Protein AF-A0A356TQ92-F1 (afdb_monomer_lite)

Sequence (131 aa):
TLGLSLRFRPLAPAMPSASRGTGLFVELGGGGALTGGLVRPTAEAAIGWGFAWDDVDIGPVVRWSTVFEVDNQLEDRPAHVLLFGVELTLFDARPAPPEPAPPRPPGDRDGDGITDDVDACTEIPEDFDGF

Radius of gyration: 31.34 Å; chains: 1; bounding box: 66×19×98 Å

Secondary structure (DSSP, 8-state):
-EEEEEEE-TT--SS--S--SSEEEEEEEEEEEEETTEEEEEEEEEEEEEEEETTEEEEEEEEEEEE---S-TT--PPEEEEEEEEEEE-SPPPPPPPPPPPPPPPP-SS-SS--TTT-SSTTS---TT--

pLDDT: mean 86.94, std 10.17, range [51.0, 98.56]

Structure (mmCIF, N/CA/C/O backbone):
data_AF-A0A356TQ92-F1
#
_entry.id   AF-A0A356TQ92-F1
#
loop_
_atom_site.group_PDB
_atom_site.id
_atom_site.type_symbol
_atom_site.label_atom_id
_atom_site.label_alt_id
_atom_site.label_comp_id
_atom_site.label_asym_id
_atom_site.label_entity_id
_atom_site.label_seq_id
_atom_site.pdbx_PDB_ins_code
_atom_site.Cartn_x
_atom_site.Cartn_y
_atom_site.Cartn_z
_atom_site.occupancy
_atom_site.B_iso_or_equiv
_atom_site.auth_seq_id
_atom_site.auth_comp_id
_atom_site.auth_asym_id
_atom_site.auth_atom_id
_atom_site.pdbx_PDB_model_num
ATOM 1 N N . THR A 1 1 ? -16.763 5.184 9.432 1.00 78.00 1 THR A N 1
ATOM 2 C CA . THR A 1 1 ? -15.833 5.868 10.352 1.00 78.00 1 THR A CA 1
ATOM 3 C C . THR A 1 1 ? -15.288 7.091 9.650 1.00 78.00 1 THR A C 1
ATOM 5 O O . THR A 1 1 ? -15.272 7.111 8.425 1.00 78.00 1 THR A O 1
ATOM 8 N N . LEU A 1 2 ? -14.908 8.126 10.392 1.00 87.88 2 LEU A N 1
ATOM 9 C CA . LEU A 1 2 ? -14.106 9.239 9.892 1.00 87.88 2 LEU A CA 1
ATOM 10 C C . LEU A 1 2 ? -12.783 9.203 10.649 1.00 87.88 2 LEU A C 1
ATOM 12 O O . LEU A 1 2 ? -12.795 9.210 11.878 1.00 87.88 2 LEU A O 1
ATOM 16 N N . GLY A 1 3 ? -11.663 9.155 9.939 1.00 91.94 3 GLY A N 1
ATOM 17 C CA . GLY A 1 3 ? -10.355 9.013 10.562 1.00 91.94 3 GLY A CA 1
ATOM 18 C C . GLY A 1 3 ? -9.223 9.428 9.643 1.00 91.94 3 GLY A C 1
ATOM 19 O O . GLY A 1 3 ? -9.435 9.749 8.474 1.00 91.94 3 GLY A O 1
ATOM 20 N N . LEU A 1 4 ? -8.023 9.421 10.207 1.00 95.75 4 LEU A N 1
ATOM 21 C CA . LEU A 1 4 ? -6.780 9.635 9.487 1.00 95.75 4 LEU A CA 1
ATOM 22 C C . LEU A 1 4 ? -5.975 8.342 9.531 1.00 95.75 4 LEU A C 1
ATOM 24 O O . LEU A 1 4 ? -5.909 7.685 10.573 1.00 95.75 4 LEU A O 1
ATOM 28 N N . SER A 1 5 ? -5.362 7.992 8.407 1.00 95.81 5 SER A N 1
ATOM 29 C CA . SER A 1 5 ? -4.441 6.871 8.329 1.00 95.81 5 SER A CA 1
ATOM 30 C C . SER A 1 5 ? -3.104 7.294 7.738 1.00 95.81 5 SER A C 1
ATOM 32 O O . SER A 1 5 ? -2.992 8.250 6.969 1.00 95.81 5 SER A O 1
ATOM 34 N N . LEU A 1 6 ? -2.069 6.576 8.150 1.00 95.75 6 LEU A N 1
ATOM 35 C CA . LEU A 1 6 ? -0.722 6.659 7.624 1.00 95.75 6 LEU A CA 1
ATOM 36 C C . LEU A 1 6 ? -0.380 5.313 7.011 1.00 95.75 6 LEU A C 1
ATOM 38 O O . LEU A 1 6 ? -0.573 4.269 7.636 1.00 95.75 6 LEU A O 1
ATOM 42 N N . ARG A 1 7 ? 0.170 5.351 5.801 1.00 93.31 7 ARG A N 1
ATOM 43 C CA . ARG A 1 7 ? 0.618 4.165 5.082 1.00 93.31 7 ARG A CA 1
ATOM 44 C C . ARG A 1 7 ? 2.126 4.183 4.911 1.00 93.31 7 ARG A C 1
ATOM 46 O O . ARG A 1 7 ? 2.704 5.174 4.473 1.00 93.31 7 ARG A O 1
ATOM 53 N N . PHE A 1 8 ? 2.747 3.055 5.220 1.00 92.81 8 PHE A N 1
ATOM 54 C CA . PHE A 1 8 ? 4.178 2.832 5.122 1.00 92.81 8 PHE A CA 1
ATOM 55 C C . PHE A 1 8 ? 4.481 1.659 4.189 1.00 92.81 8 PHE A C 1
ATOM 57 O O . PHE A 1 8 ? 3.784 0.645 4.207 1.00 92.81 8 PHE A O 1
ATOM 64 N N . ARG A 1 9 ? 5.542 1.783 3.384 1.00 91.56 9 ARG A N 1
ATOM 65 C CA . ARG A 1 9 ? 6.002 0.745 2.450 1.00 91.56 9 ARG A CA 1
ATOM 66 C C . ARG A 1 9 ? 7.447 0.355 2.767 1.00 91.56 9 ARG A C 1
ATOM 68 O O . ARG A 1 9 ? 8.366 0.991 2.255 1.00 91.56 9 ARG A O 1
ATOM 75 N N . PRO A 1 10 ? 7.666 -0.673 3.608 1.00 88.38 10 PRO A N 1
ATOM 76 C CA . PRO A 1 10 ? 8.993 -1.007 4.138 1.00 88.38 10 PRO A CA 1
ATOM 77 C C . PRO A 1 10 ? 9.980 -1.504 3.079 1.00 88.38 10 PRO A C 1
ATOM 79 O O . PRO A 1 10 ? 11.184 -1.395 3.274 1.00 88.38 10 PRO A O 1
ATOM 82 N N . LEU A 1 11 ? 9.474 -2.076 1.983 1.00 85.25 11 LEU A N 1
ATOM 83 C CA . LEU A 1 11 ? 10.283 -2.697 0.929 1.00 85.25 11 LEU A CA 1
ATOM 84 C C . LEU A 1 11 ? 10.403 -1.816 -0.324 1.00 85.25 11 LEU A C 1
ATOM 86 O O . LEU A 1 11 ? 10.827 -2.299 -1.372 1.00 85.25 11 LEU A O 1
ATOM 90 N N . ALA A 1 12 ? 9.993 -0.546 -0.250 1.00 78.12 12 ALA A N 1
ATOM 91 C CA . ALA A 1 12 ? 10.103 0.361 -1.386 1.00 78.12 12 ALA A CA 1
ATOM 92 C C . ALA A 1 12 ? 11.587 0.616 -1.734 1.00 78.12 12 ALA A C 1
ATOM 94 O O . ALA A 1 12 ? 12.409 0.740 -0.821 1.00 78.12 12 ALA A O 1
ATOM 95 N N . PRO A 1 13 ? 11.952 0.713 -3.029 1.00 71.31 13 PRO A N 1
ATOM 96 C CA . PRO A 1 13 ? 13.323 1.004 -3.434 1.00 71.31 13 PRO A CA 1
ATOM 97 C C . PRO A 1 13 ? 13.839 2.296 -2.787 1.00 71.31 13 PRO A C 1
ATOM 99 O O . PRO A 1 13 ? 13.114 3.284 -2.700 1.00 71.31 13 PRO A O 1
ATOM 102 N N . ALA A 1 14 ? 15.114 2.307 -2.387 1.00 66.06 14 ALA A N 1
ATOM 103 C CA . ALA A 1 14 ? 15.770 3.490 -1.820 1.00 66.06 14 ALA A CA 1
ATOM 104 C C . ALA A 1 14 ? 15.953 4.633 -2.840 1.00 66.06 14 ALA A C 1
ATOM 106 O O . ALA A 1 14 ? 16.203 5.776 -2.461 1.00 66.06 14 ALA A O 1
ATOM 107 N N . MET A 1 15 ? 15.832 4.331 -4.136 1.00 63.19 15 MET A N 1
ATOM 108 C CA . MET A 1 15 ? 15.852 5.332 -5.198 1.00 63.19 15 MET A CA 1
ATOM 109 C C . MET A 1 15 ? 14.509 6.075 -5.243 1.00 63.19 15 MET A C 1
ATOM 111 O O . MET A 1 15 ? 13.463 5.444 -5.077 1.00 63.19 15 MET A O 1
ATOM 115 N N . PRO A 1 16 ? 14.502 7.394 -5.498 1.00 64.31 16 PRO A N 1
ATOM 116 C CA . PRO A 1 16 ? 13.274 8.158 -5.661 1.00 64.31 16 PRO A CA 1
ATOM 117 C C . PRO A 1 16 ? 12.538 7.721 -6.937 1.00 64.31 16 PRO A C 1
ATOM 119 O O . PRO A 1 16 ? 12.690 8.307 -8.001 1.00 64.31 16 PRO A O 1
ATOM 122 N N . SER A 1 17 ? 11.733 6.667 -6.828 1.00 69.50 17 SER A N 1
ATOM 123 C CA . SER A 1 17 ? 10.667 6.365 -7.778 1.00 69.50 17 SER A CA 1
ATOM 124 C C . SER A 1 17 ? 9.482 7.281 -7.489 1.00 69.50 17 SER A C 1
ATOM 126 O O . SER A 1 17 ? 9.118 7.489 -6.325 1.00 69.50 17 SER A O 1
ATOM 128 N N . ALA A 1 18 ? 8.874 7.818 -8.546 1.00 73.31 18 ALA A N 1
ATOM 129 C CA . ALA A 1 18 ? 7.611 8.534 -8.436 1.00 73.31 18 ALA A CA 1
ATOM 130 C C . ALA A 1 18 ? 6.446 7.573 -8.114 1.00 73.31 18 ALA A C 1
ATOM 132 O O . ALA A 1 18 ? 5.553 7.955 -7.363 1.00 73.31 18 ALA A O 1
ATOM 133 N N . SER A 1 19 ? 6.493 6.328 -8.615 1.00 83.25 19 SER A N 1
ATOM 134 C CA . SER A 1 19 ? 5.497 5.284 -8.322 1.00 83.25 19 SER A CA 1
ATOM 135 C C . SER A 1 19 ? 5.623 4.785 -6.887 1.00 83.25 19 SER A C 1
ATOM 137 O O . SER A 1 19 ? 6.730 4.439 -6.446 1.00 83.25 19 SER A O 1
ATOM 139 N N . ARG A 1 20 ? 4.493 4.710 -6.174 1.00 81.69 20 ARG A N 1
ATOM 140 C CA . ARG A 1 20 ? 4.402 4.195 -4.799 1.00 81.69 20 ARG A CA 1
ATOM 141 C C . ARG A 1 20 ? 3.216 3.262 -4.560 1.00 81.69 20 ARG A C 1
ATOM 143 O O . ARG A 1 20 ? 2.997 2.915 -3.405 1.00 81.69 20 ARG A O 1
ATOM 150 N N . GLY A 1 21 ? 2.446 2.847 -5.562 1.00 88.31 21 GLY A N 1
ATOM 151 C CA . GLY A 1 21 ? 1.263 2.001 -5.352 1.00 88.31 21 GLY A CA 1
ATOM 152 C C . GLY A 1 21 ? 1.546 0.496 -5.220 1.00 88.31 21 GLY A C 1
ATOM 153 O O . GLY A 1 21 ? 0.710 -0.251 -4.704 1.00 88.31 21 GLY A O 1
ATOM 154 N N . THR A 1 22 ? 2.750 0.032 -5.568 1.00 91.19 22 THR A N 1
ATOM 155 C CA . THR A 1 22 ? 3.099 -1.401 -5.612 1.00 91.19 22 THR A CA 1
ATOM 156 C C . THR A 1 22 ? 3.928 -1.899 -4.417 1.00 91.19 22 THR A C 1
ATOM 158 O O . THR A 1 22 ? 4.565 -1.131 -3.688 1.00 91.19 22 THR A O 1
ATOM 161 N N . GLY A 1 23 ? 3.890 -3.213 -4.174 1.00 92.50 23 GLY A N 1
ATOM 162 C CA . GLY A 1 23 ? 4.614 -3.898 -3.099 1.00 92.50 23 GLY A CA 1
ATOM 163 C C . GLY A 1 23 ? 3.872 -3.949 -1.759 1.00 92.50 23 GLY A C 1
ATOM 164 O O . GLY A 1 23 ? 2.712 -3.542 -1.654 1.00 92.50 23 GLY A O 1
ATOM 165 N N . LEU A 1 24 ? 4.562 -4.457 -0.732 1.00 95.00 24 LEU A N 1
ATOM 166 C CA . LEU A 1 24 ? 4.061 -4.537 0.642 1.00 95.00 24 LEU A CA 1
ATOM 167 C C . LEU A 1 24 ? 3.772 -3.143 1.206 1.00 95.00 24 LEU A C 1
ATOM 169 O O . LEU A 1 24 ? 4.638 -2.263 1.176 1.00 95.00 24 LEU A O 1
ATOM 173 N N . PHE A 1 25 ? 2.604 -2.983 1.816 1.00 94.88 25 PHE A N 1
ATOM 174 C CA . PHE A 1 25 ? 2.297 -1.835 2.652 1.00 94.88 25 PHE A CA 1
ATOM 175 C C . PHE A 1 25 ? 1.710 -2.255 3.997 1.00 94.88 25 PHE A C 1
ATOM 177 O O . PHE A 1 25 ? 1.049 -3.286 4.129 1.00 94.88 25 PHE A O 1
ATOM 184 N N . VAL A 1 26 ? 1.944 -1.400 4.986 1.00 96.94 26 VAL A N 1
ATOM 185 C CA . VAL A 1 26 ? 1.301 -1.422 6.296 1.00 96.94 26 VAL A CA 1
ATOM 186 C C . VAL A 1 26 ? 0.599 -0.087 6.478 1.00 96.94 26 VAL A C 1
ATOM 188 O O . VAL A 1 26 ? 1.144 0.959 6.130 1.00 96.94 26 VAL A O 1
ATOM 191 N N . GLU A 1 27 ? -0.608 -0.108 7.016 1.00 97.00 27 GLU A N 1
ATOM 192 C CA . GLU A 1 27 ? -1.386 1.086 7.309 1.00 97.00 27 GLU A CA 1
ATOM 193 C C . GLU A 1 27 ? -1.801 1.087 8.774 1.00 97.00 27 GLU A C 1
ATOM 195 O O . GLU A 1 27 ? -2.201 0.057 9.311 1.00 97.00 27 GLU A O 1
ATOM 200 N N . LEU A 1 28 ? -1.715 2.246 9.413 1.00 97.88 28 LEU A N 1
ATOM 201 C CA . LEU A 1 28 ? -2.212 2.475 10.762 1.00 97.88 28 LEU A CA 1
ATOM 202 C C . LEU A 1 28 ? -3.104 3.705 10.733 1.00 97.88 28 LEU A C 1
ATOM 204 O O . LEU A 1 28 ? -2.753 4.711 10.118 1.00 97.88 28 LEU A O 1
ATOM 208 N N . GLY A 1 29 ? -4.246 3.640 11.398 1.00 97.12 29 GLY A N 1
ATOM 209 C CA . GLY A 1 29 ? -5.183 4.749 11.429 1.00 97.12 29 GLY A CA 1
ATOM 210 C C . GLY A 1 29 ? -6.016 4.784 12.691 1.00 97.12 29 GLY A C 1
ATOM 211 O O . GLY A 1 29 ? -6.026 3.855 13.499 1.00 97.12 29 GLY A O 1
ATOM 212 N N . GLY A 1 30 ? -6.722 5.889 12.858 1.00 96.00 30 GLY A N 1
ATOM 213 C CA . GLY A 1 30 ? -7.651 6.070 13.957 1.00 96.00 30 GLY A CA 1
ATOM 214 C C . GLY A 1 30 ? -8.610 7.215 13.691 1.00 96.00 30 GLY A C 1
ATOM 215 O O . GLY A 1 30 ? -8.370 8.077 12.841 1.00 96.00 30 GLY A O 1
ATOM 216 N N . GLY A 1 31 ? -9.722 7.209 14.412 1.00 94.31 31 GLY A N 1
ATOM 217 C CA . GLY A 1 31 ? -10.780 8.185 14.201 1.00 94.31 31 GLY A CA 1
ATOM 218 C C . GLY A 1 31 ? -12.029 7.915 15.022 1.00 94.31 31 GLY A C 1
ATOM 219 O O . GLY A 1 31 ? -11.979 7.244 16.050 1.00 94.31 31 GLY A O 1
ATOM 220 N N . GLY A 1 32 ? -13.160 8.430 14.549 1.00 92.12 32 GLY A N 1
ATOM 221 C CA . GLY A 1 32 ? -14.471 8.272 15.169 1.00 92.12 32 GLY A CA 1
ATOM 222 C C . GLY A 1 32 ? -15.455 7.483 14.300 1.00 92.12 32 GLY A C 1
ATOM 223 O O . GLY A 1 32 ? -15.558 7.694 13.089 1.00 92.12 32 GLY A O 1
ATOM 224 N N . ALA A 1 33 ? -16.239 6.599 14.911 1.00 88.12 33 ALA A N 1
ATOM 225 C CA . ALA A 1 33 ? -17.422 5.984 14.314 1.00 88.12 33 ALA A CA 1
ATOM 226 C C . ALA A 1 33 ? -18.693 6.679 14.811 1.00 88.12 33 ALA A C 1
ATOM 228 O O . ALA A 1 33 ? -18.847 6.881 16.011 1.00 88.12 33 ALA A O 1
ATOM 229 N N . LEU A 1 34 ? -19.629 6.983 13.909 1.00 87.00 34 LEU A N 1
ATOM 230 C CA . LEU A 1 34 ? -20.966 7.447 14.283 1.00 87.00 34 LEU A CA 1
ATOM 231 C C . LEU A 1 34 ? -21.892 6.243 14.475 1.00 87.00 34 LEU A C 1
ATOM 233 O O . LEU A 1 34 ? -22.087 5.466 13.544 1.00 87.00 34 LEU A O 1
ATOM 237 N N . THR A 1 35 ? -22.470 6.104 15.668 1.00 77.06 35 THR A N 1
ATOM 238 C CA . THR A 1 35 ? -23.427 5.041 16.017 1.00 77.06 35 THR A CA 1
ATOM 239 C C . THR A 1 35 ? -24.652 5.660 16.681 1.00 77.06 35 THR A C 1
ATOM 241 O O . THR A 1 35 ? -24.595 6.040 17.845 1.00 77.06 35 THR A O 1
ATOM 244 N N . GLY A 1 36 ? -25.759 5.814 15.947 1.00 74.75 36 GLY A N 1
ATOM 245 C CA . GLY A 1 36 ? -27.016 6.328 16.515 1.00 74.75 36 GLY A CA 1
ATOM 246 C C . GLY A 1 36 ? -26.926 7.727 17.152 1.00 74.75 36 GLY A C 1
ATOM 247 O O . GLY A 1 36 ? -27.706 8.030 18.045 1.00 74.75 36 GLY A O 1
ATOM 248 N N . GLY A 1 37 ? -25.967 8.559 16.726 1.00 81.12 37 GLY A N 1
ATOM 249 C CA . GLY A 1 37 ? -25.691 9.892 17.288 1.00 81.12 37 GLY A CA 1
ATOM 250 C C . GLY A 1 37 ? -24.482 9.957 18.230 1.00 81.12 37 GLY A C 1
ATOM 251 O O . GLY A 1 37 ? -23.995 11.047 18.511 1.00 81.12 37 GLY A O 1
ATOM 252 N N . LEU A 1 38 ? -23.950 8.811 18.662 1.00 82.38 38 LEU A N 1
ATOM 253 C CA . LEU A 1 38 ? -22.743 8.727 19.485 1.00 82.38 38 LEU A CA 1
ATOM 254 C C . LEU A 1 38 ? -21.489 8.654 18.609 1.00 82.38 38 LEU A C 1
ATOM 256 O O . LEU A 1 38 ? -21.484 7.960 17.589 1.00 82.38 38 LEU A O 1
ATOM 260 N N . VAL A 1 39 ? -20.418 9.333 19.026 1.00 88.06 39 VAL A N 1
ATOM 261 C CA . VAL A 1 39 ? -19.085 9.210 18.420 1.00 88.06 39 VAL A CA 1
ATOM 262 C C . VAL A 1 39 ? -18.262 8.237 19.255 1.00 88.06 39 VAL A C 1
ATOM 264 O O . VAL A 1 39 ? -17.994 8.497 20.422 1.00 88.06 39 VAL A O 1
ATOM 267 N N . ARG A 1 40 ? -17.838 7.127 18.650 1.00 89.50 40 ARG A N 1
ATOM 268 C CA . A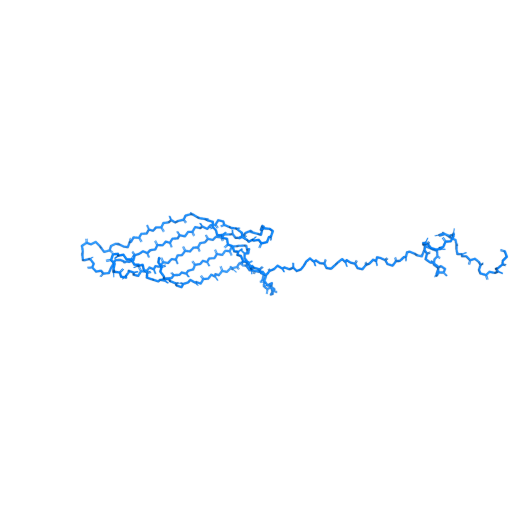RG A 1 40 ? -17.005 6.104 19.297 1.00 89.50 40 ARG A CA 1
ATOM 269 C C . ARG A 1 40 ? -15.575 6.161 18.770 1.00 89.50 40 ARG A C 1
ATOM 271 O O . ARG A 1 40 ? -15.420 6.220 17.548 1.00 89.50 40 ARG A O 1
ATOM 278 N N . PRO A 1 41 ? -14.538 6.120 19.623 1.00 92.81 41 PRO A N 1
ATOM 279 C CA . PRO A 1 41 ? -13.165 6.062 19.148 1.00 92.81 41 PRO A CA 1
ATOM 280 C C . PRO A 1 41 ? -12.911 4.757 18.395 1.00 92.81 41 PRO A C 1
ATOM 282 O O . PRO A 1 41 ? -13.469 3.706 18.720 1.00 92.81 41 PRO A O 1
ATOM 285 N N . THR A 1 42 ? -12.037 4.824 17.399 1.00 94.81 42 THR A N 1
ATOM 286 C CA . THR A 1 42 ? -11.647 3.683 16.572 1.00 94.81 42 THR A CA 1
ATOM 287 C C . THR A 1 42 ? -10.152 3.692 16.303 1.00 94.81 42 THR A C 1
ATOM 289 O O . THR A 1 42 ? -9.545 4.756 16.168 1.00 94.81 42 THR A O 1
ATOM 292 N N . ALA A 1 43 ? -9.575 2.497 16.216 1.00 95.88 43 ALA A N 1
ATOM 293 C CA . ALA A 1 43 ? -8.205 2.267 15.779 1.00 95.88 43 ALA A CA 1
ATOM 294 C C . ALA A 1 43 ? -8.192 1.192 14.694 1.00 95.88 43 ALA A C 1
ATOM 296 O O . ALA A 1 43 ? -8.957 0.228 14.749 1.00 95.88 43 ALA A O 1
ATOM 297 N N . GLU A 1 44 ? -7.317 1.356 13.712 1.00 97.25 44 GLU A N 1
ATOM 298 C CA . GLU A 1 44 ? -7.244 0.499 12.539 1.00 97.25 44 GLU A CA 1
ATOM 299 C C . GLU A 1 44 ? -5.793 0.136 12.233 1.00 97.25 44 GLU A C 1
ATOM 301 O O . GLU A 1 44 ? -4.894 0.974 12.317 1.00 97.25 44 GLU A O 1
ATOM 306 N N . ALA A 1 45 ? -5.578 -1.113 11.836 1.00 97.75 45 ALA A N 1
ATOM 307 C CA . ALA A 1 45 ? -4.317 -1.588 11.295 1.00 97.75 45 ALA A CA 1
ATOM 308 C C . ALA A 1 45 ? -4.594 -2.402 10.033 1.00 97.75 45 ALA A C 1
ATOM 310 O O . ALA A 1 45 ? -5.513 -3.220 10.013 1.00 97.75 45 ALA A O 1
ATOM 311 N N . ALA A 1 46 ? -3.811 -2.200 8.981 1.00 97.81 46 ALA A N 1
ATOM 312 C CA . ALA A 1 46 ? -3.946 -2.950 7.744 1.00 97.81 46 ALA A CA 1
ATOM 313 C C . ALA A 1 46 ? -2.590 -3.393 7.207 1.00 97.81 46 ALA A C 1
ATOM 315 O O . ALA A 1 46 ? -1.569 -2.737 7.408 1.00 97.81 46 ALA A O 1
ATOM 316 N N . ILE A 1 47 ? -2.606 -4.504 6.486 1.00 97.94 47 ILE A N 1
ATOM 317 C CA . ILE A 1 47 ? -1.477 -5.007 5.716 1.00 97.94 47 ILE A CA 1
ATOM 318 C C . ILE A 1 47 ? -1.984 -5.422 4.342 1.00 97.94 47 ILE A C 1
ATOM 320 O O . ILE A 1 47 ? -3.049 -6.031 4.223 1.00 97.94 47 ILE A O 1
ATOM 324 N N . GLY A 1 48 ? -1.234 -5.097 3.299 1.00 97.31 48 GLY A N 1
ATOM 325 C CA . GLY A 1 48 ? -1.602 -5.474 1.943 1.00 97.31 48 GLY A CA 1
ATOM 326 C C . GLY A 1 48 ? -0.421 -5.473 0.993 1.00 97.31 48 GLY A C 1
ATOM 327 O O . GLY A 1 48 ? 0.695 -5.086 1.349 1.00 97.31 48 GLY A O 1
ATOM 328 N N . TRP A 1 49 ? -0.671 -5.940 -0.224 1.00 95.69 49 TRP A N 1
ATOM 329 C CA . TRP A 1 49 ? 0.345 -6.023 -1.266 1.00 95.69 49 TRP A CA 1
ATOM 330 C C . TRP A 1 49 ? -0.207 -5.506 -2.589 1.00 95.69 49 TRP A C 1
ATOM 332 O O . TRP A 1 49 ? -1.128 -6.097 -3.138 1.00 95.69 49 TRP A O 1
ATOM 342 N N . GLY A 1 50 ? 0.348 -4.408 -3.100 1.00 94.56 50 GLY A N 1
ATOM 343 C CA . GLY A 1 50 ? -0.078 -3.808 -4.366 1.00 94.56 50 GLY A CA 1
ATOM 344 C C . GLY A 1 50 ? 0.642 -4.403 -5.576 1.00 94.56 50 GLY A C 1
ATOM 345 O O . GLY A 1 50 ? 1.854 -4.630 -5.535 1.00 94.56 50 GLY A O 1
ATOM 346 N N . PHE A 1 51 ? -0.088 -4.593 -6.667 1.00 92.88 51 PHE A N 1
ATOM 347 C CA . PHE A 1 51 ? 0.408 -5.029 -7.968 1.00 92.88 51 PHE A CA 1
ATOM 348 C C . PHE A 1 51 ? 0.043 -3.993 -9.025 1.00 92.88 51 PHE A C 1
ATOM 350 O O . PHE A 1 51 ? -1.075 -3.482 -9.014 1.00 92.88 51 PHE A O 1
ATOM 357 N N . ALA A 1 52 ? 0.964 -3.723 -9.950 1.00 91.31 52 ALA A N 1
ATOM 358 C CA . ALA A 1 52 ? 0.655 -2.901 -11.109 1.00 91.31 52 ALA A CA 1
ATOM 359 C C . ALA A 1 52 ? -0.216 -3.687 -12.086 1.00 91.31 52 ALA A C 1
ATOM 361 O O . ALA A 1 52 ? 0.155 -4.780 -12.517 1.00 91.31 52 ALA A O 1
ATOM 362 N N . TRP A 1 53 ? -1.358 -3.110 -12.437 1.00 90.62 53 TRP A N 1
ATOM 363 C CA . TRP A 1 53 ? -2.230 -3.579 -13.498 1.00 90.62 53 TRP A CA 1
ATOM 364 C C . TRP A 1 53 ? -2.507 -2.405 -14.429 1.00 90.62 53 TRP A C 1
ATOM 366 O O . TRP A 1 53 ? -3.461 -1.652 -14.243 1.00 90.62 53 TRP A O 1
ATOM 376 N N . ASP A 1 54 ? -1.671 -2.287 -15.460 1.00 87.56 54 ASP A N 1
ATOM 377 C CA . ASP A 1 54 ? -1.802 -1.256 -16.492 1.00 87.56 54 ASP A CA 1
ATOM 378 C C . ASP A 1 54 ? -1.808 0.160 -15.870 1.00 87.56 54 ASP A C 1
ATOM 380 O O . ASP A 1 54 ? -0.823 0.553 -15.235 1.00 87.56 54 ASP A O 1
ATOM 384 N N . ASP A 1 55 ? -2.919 0.892 -15.941 1.00 87.56 55 ASP A N 1
ATOM 385 C CA . ASP A 1 55 ? -3.057 2.253 -15.399 1.00 87.56 55 ASP A CA 1
ATOM 386 C C . ASP A 1 55 ? -3.455 2.328 -13.914 1.00 87.56 55 ASP A C 1
ATOM 388 O O . ASP A 1 55 ? -3.538 3.418 -13.342 1.00 87.56 55 ASP A O 1
ATOM 392 N N . VAL A 1 56 ? -3.702 1.191 -13.260 1.00 92.44 56 VAL A N 1
ATOM 393 C CA . VAL A 1 56 ? -4.101 1.138 -11.845 1.00 92.44 56 VAL A CA 1
ATOM 394 C C . VAL A 1 56 ? -3.201 0.204 -11.052 1.00 92.44 56 VAL A C 1
ATOM 396 O O . VAL A 1 56 ? -2.577 -0.702 -11.605 1.00 92.44 56 VAL A O 1
ATOM 399 N N . ASP A 1 57 ? -3.143 0.390 -9.736 1.00 93.69 57 ASP A N 1
ATOM 400 C CA . ASP A 1 57 ? -2.602 -0.644 -8.856 1.00 93.69 57 ASP A CA 1
ATOM 401 C C . ASP A 1 57 ? -3.725 -1.291 -8.064 1.00 93.69 57 ASP A C 1
ATOM 403 O O . ASP A 1 57 ? -4.627 -0.621 -7.558 1.00 93.69 57 ASP A O 1
ATOM 407 N N . ILE A 1 58 ? -3.664 -2.609 -7.950 1.00 95.88 58 ILE A N 1
ATOM 408 C CA . ILE A 1 58 ? -4.653 -3.412 -7.243 1.00 95.88 58 ILE A CA 1
ATOM 409 C C . ILE A 1 58 ? -3.950 -4.355 -6.281 1.00 95.88 58 ILE A C 1
ATOM 411 O O . ILE A 1 58 ? -2.871 -4.864 -6.577 1.00 95.88 58 ILE A O 1
ATOM 415 N N . GLY A 1 59 ? -4.540 -4.603 -5.118 1.00 96.38 59 GLY A N 1
ATOM 416 C CA . GLY A 1 59 ? -3.904 -5.470 -4.137 1.00 96.38 59 GLY A CA 1
ATOM 417 C C . GLY A 1 59 ? -4.855 -6.038 -3.100 1.00 96.38 59 GLY A C 1
ATOM 418 O O . GLY A 1 59 ? -5.753 -5.326 -2.657 1.00 96.38 59 GLY A O 1
ATOM 419 N N . PRO A 1 60 ? -4.678 -7.296 -2.663 1.00 98.06 60 PRO A N 1
ATOM 420 C CA . PRO A 1 60 ? -5.367 -7.781 -1.482 1.00 98.06 60 PRO A CA 1
ATOM 421 C C . PRO A 1 60 ? -4.916 -6.990 -0.250 1.00 98.06 60 PRO A C 1
ATOM 423 O O . PRO A 1 60 ? -3.736 -6.656 -0.092 1.00 98.06 60 PRO A O 1
ATOM 426 N N . VAL A 1 61 ? -5.863 -6.735 0.645 1.00 98.06 61 VAL A N 1
ATOM 427 C CA . VAL A 1 61 ? -5.629 -6.088 1.934 1.00 98.06 61 VAL A CA 1
ATOM 428 C C . VAL A 1 61 ? -6.400 -6.818 3.025 1.00 98.06 61 VAL A C 1
ATOM 430 O O . VAL A 1 61 ? -7.559 -7.201 2.852 1.00 98.06 61 VAL A O 1
ATOM 433 N N . VAL A 1 62 ? -5.750 -6.995 4.168 1.00 98.56 62 VAL A N 1
ATOM 434 C CA . VAL A 1 62 ? -6.383 -7.429 5.410 1.00 98.56 62 VAL A CA 1
ATOM 435 C C . VAL A 1 62 ? -6.348 -6.257 6.374 1.00 98.56 62 VAL A C 1
ATOM 437 O O . VAL A 1 62 ? -5.292 -5.66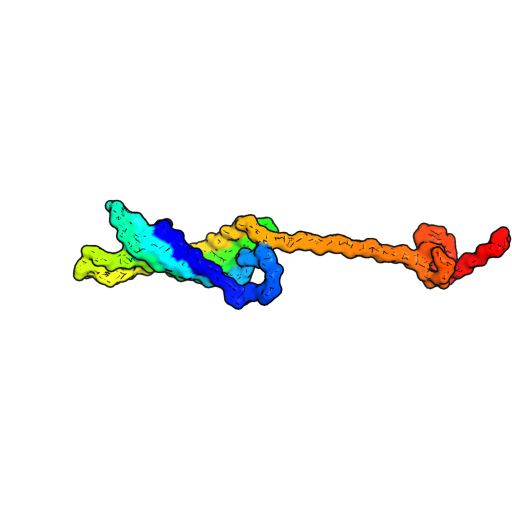5 6.592 1.00 98.56 62 VAL A O 1
ATOM 440 N N . ARG A 1 63 ? -7.500 -5.914 6.949 1.00 97.62 63 ARG A N 1
ATOM 441 C CA . ARG A 1 63 ? -7.649 -4.802 7.890 1.00 97.62 63 ARG A CA 1
ATOM 442 C C . ARG A 1 63 ? -8.282 -5.280 9.183 1.00 97.62 63 ARG A C 1
ATOM 444 O O . ARG A 1 63 ? -9.334 -5.904 9.173 1.00 97.62 63 ARG A O 1
ATOM 451 N N . TRP A 1 64 ? -7.666 -4.926 10.294 1.00 97.50 64 TRP A N 1
ATOM 452 C CA . TRP A 1 64 ? -8.219 -5.041 11.631 1.00 97.50 64 TRP A CA 1
ATOM 453 C C . TRP A 1 64 ? -8.750 -3.675 12.068 1.00 97.50 64 TRP A C 1
ATOM 455 O O . TRP A 1 64 ? -8.013 -2.691 12.046 1.00 97.50 64 TRP A O 1
ATOM 465 N N . SER A 1 65 ? -10.007 -3.610 12.502 1.00 95.88 65 SER A N 1
ATOM 466 C CA . SER A 1 65 ? -10.627 -2.421 13.089 1.00 95.88 65 SER A CA 1
ATOM 467 C C . SER A 1 65 ? -11.077 -2.715 14.514 1.00 95.88 65 SER A C 1
ATOM 469 O O . SER A 1 65 ? -11.684 -3.749 14.787 1.00 95.88 65 SER A O 1
ATOM 471 N N . THR A 1 66 ? -10.771 -1.799 15.422 1.00 94.38 66 THR A N 1
ATOM 472 C CA . THR A 1 66 ? -11.176 -1.846 16.823 1.00 94.38 66 THR A CA 1
ATOM 473 C C . THR A 1 66 ? -12.061 -0.645 17.112 1.00 94.38 66 THR A C 1
ATOM 475 O O . THR A 1 66 ? -11.652 0.490 16.865 1.00 94.38 66 THR A O 1
ATOM 478 N N . VAL A 1 67 ? -13.253 -0.886 17.656 1.00 92.38 67 VAL A N 1
ATOM 479 C CA . VAL A 1 67 ? -14.176 0.150 18.134 1.00 92.38 67 VAL A CA 1
ATOM 480 C C . VAL A 1 67 ? -14.200 0.104 19.653 1.00 92.38 67 VAL A C 1
ATOM 482 O O . VAL A 1 67 ? -14.483 -0.940 20.241 1.00 92.38 67 VAL A O 1
ATOM 485 N N . PHE A 1 68 ? -13.892 1.233 20.283 1.00 89.25 68 PHE A N 1
ATOM 486 C CA . PHE A 1 68 ? -13.842 1.342 21.735 1.00 89.25 68 PHE A CA 1
ATOM 487 C C . PHE A 1 68 ? -15.222 1.712 22.299 1.00 89.25 68 PHE A C 1
ATOM 489 O O . PHE A 1 68 ? -15.919 2.590 21.779 1.00 89.25 68 PHE A O 1
ATOM 496 N N . GLU A 1 69 ? -15.609 1.031 23.373 1.00 84.75 69 GLU A N 1
ATOM 497 C CA . GLU A 1 69 ? -16.792 1.324 24.182 1.00 84.75 69 GLU A CA 1
ATOM 498 C C . GLU A 1 69 ? -16.321 2.159 25.382 1.00 84.75 69 GLU A C 1
ATOM 500 O O . GLU A 1 69 ? -15.410 1.736 26.082 1.00 84.75 69 GLU A O 1
ATOM 505 N N . VAL A 1 70 ? -16.859 3.371 25.571 1.00 74.56 70 VAL A N 1
ATOM 506 C CA . VAL A 1 70 ? -16.375 4.308 26.615 1.00 74.56 70 VAL A CA 1
ATOM 507 C C . VAL A 1 70 ? -17.449 4.609 27.669 1.00 74.56 70 VAL A C 1
ATOM 509 O O . VAL A 1 70 ? -17.125 4.998 28.786 1.00 74.56 70 VAL A O 1
ATOM 512 N N . ASP A 1 71 ? -18.726 4.384 27.338 1.00 68.69 71 ASP A N 1
ATOM 513 C CA . ASP A 1 71 ? -19.868 4.858 28.134 1.00 68.69 71 ASP A CA 1
ATOM 514 C C . ASP A 1 71 ? -20.641 3.741 28.864 1.00 68.69 71 ASP A C 1
ATOM 516 O O . ASP A 1 71 ? -21.620 4.030 29.554 1.00 68.69 71 ASP A O 1
ATOM 520 N N . ASN A 1 72 ? -20.243 2.465 28.744 1.00 64.38 72 ASN A N 1
ATOM 521 C CA . ASN A 1 72 ? -21.007 1.344 29.303 1.00 64.38 72 ASN A CA 1
ATOM 522 C C . ASN A 1 72 ? -20.229 0.551 30.368 1.00 64.38 72 ASN A C 1
ATOM 524 O O . ASN A 1 72 ? -19.337 -0.229 30.060 1.00 64.38 72 ASN A O 1
ATOM 528 N N . GLN A 1 73 ? -20.631 0.701 31.633 1.00 57.81 73 GLN A N 1
ATOM 529 C CA . GLN A 1 73 ? -20.005 0.067 32.808 1.00 57.81 73 GLN A CA 1
ATOM 530 C C . GLN A 1 73 ? -20.224 -1.461 32.896 1.00 57.81 73 GLN A C 1
ATOM 532 O O . GLN A 1 73 ? -19.638 -2.113 33.756 1.00 57.81 73 GLN A O 1
ATOM 537 N N . LEU A 1 74 ? -21.099 -2.036 32.058 1.00 59.91 74 LEU A N 1
ATOM 538 C CA . LEU A 1 74 ? -21.487 -3.455 32.115 1.00 59.91 74 LEU A CA 1
ATOM 539 C C . LEU A 1 74 ? -20.813 -4.337 31.050 1.00 59.91 74 LEU A C 1
ATOM 541 O O . LEU A 1 74 ? -20.761 -5.550 31.228 1.00 59.91 74 LEU A O 1
ATOM 545 N N . GLU A 1 75 ? -20.280 -3.755 29.972 1.00 63.84 75 GLU A N 1
ATOM 546 C CA . GLU A 1 75 ? -19.548 -4.476 28.923 1.00 63.84 75 GLU A CA 1
ATOM 547 C C . GLU A 1 75 ? -18.396 -3.588 28.431 1.00 63.84 75 GLU A C 1
ATOM 549 O O . GLU A 1 75 ? -18.563 -2.755 27.547 1.00 63.84 75 GLU A O 1
ATOM 554 N N . ASP A 1 76 ? -17.221 -3.759 29.036 1.00 69.62 76 ASP A N 1
ATOM 555 C CA . ASP A 1 76 ? -16.030 -2.916 28.827 1.00 69.62 76 ASP A CA 1
ATOM 556 C C . ASP A 1 76 ? -15.116 -3.453 27.703 1.00 69.62 76 ASP A C 1
ATOM 558 O O . ASP A 1 76 ? -13.905 -3.225 27.665 1.00 69.62 76 ASP A O 1
ATOM 562 N N . ARG A 1 77 ? -15.670 -4.286 26.811 1.00 81.31 77 ARG A N 1
ATOM 563 C CA . ARG A 1 77 ? -14.887 -4.999 25.797 1.00 81.31 77 ARG A CA 1
ATOM 564 C C . ARG A 1 77 ? -14.944 -4.284 24.451 1.00 81.31 77 ARG A C 1
ATOM 566 O O . ARG A 1 77 ? -16.037 -4.069 23.928 1.00 81.31 77 ARG A O 1
ATOM 573 N N . PRO A 1 78 ? -13.787 -3.968 23.844 1.00 87.38 78 PRO A N 1
ATOM 574 C CA . PRO A 1 78 ? -13.763 -3.390 22.513 1.00 87.38 78 PRO A CA 1
ATOM 575 C C . PRO A 1 78 ? -14.300 -4.383 21.478 1.00 87.38 78 PRO A C 1
ATOM 577 O O . PRO A 1 78 ? -14.078 -5.594 21.568 1.00 87.38 78 PRO A O 1
ATOM 580 N N . ALA A 1 79 ? -14.976 -3.860 20.459 1.00 90.12 79 ALA A N 1
ATOM 581 C CA . ALA A 1 79 ? -15.392 -4.655 19.314 1.00 90.12 79 ALA A CA 1
ATOM 582 C C . ALA A 1 79 ? -14.246 -4.733 18.303 1.00 90.12 79 ALA A C 1
ATOM 584 O O . ALA A 1 79 ? -13.682 -3.707 17.918 1.00 90.12 79 ALA A O 1
ATOM 585 N N . HIS A 1 80 ? -13.929 -5.942 17.845 1.00 93.94 80 HIS A N 1
ATOM 586 C CA . HIS A 1 80 ? -12.911 -6.177 16.828 1.00 93.94 80 HIS A CA 1
ATOM 587 C C . HIS A 1 80 ? -13.549 -6.712 15.552 1.00 93.94 80 HIS A C 1
ATO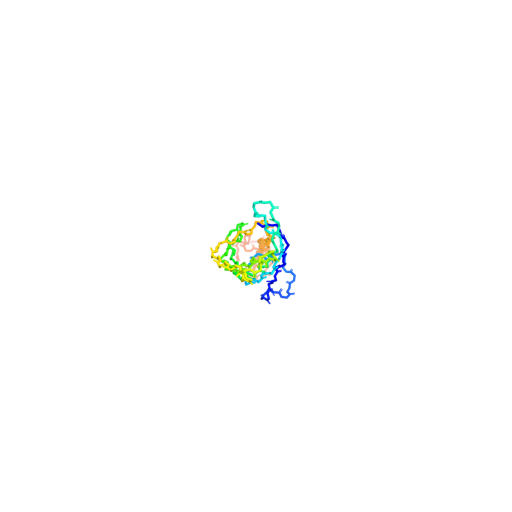M 589 O O . HIS A 1 80 ? -14.335 -7.658 15.585 1.00 93.94 80 HIS A O 1
ATOM 595 N N . VAL A 1 81 ? -13.182 -6.121 14.421 1.00 94.25 81 VAL A N 1
ATOM 596 C CA . VAL A 1 81 ? -13.642 -6.522 13.094 1.00 94.25 81 VAL A CA 1
ATOM 597 C C . VAL A 1 81 ? -12.426 -6.776 12.219 1.00 94.25 81 VAL A C 1
ATOM 599 O O . VAL A 1 81 ? -11.577 -5.900 12.060 1.00 94.25 81 VAL A O 1
ATOM 602 N N . LEU A 1 82 ? -12.354 -7.970 11.634 1.00 97.69 82 LEU A N 1
ATOM 603 C CA . LEU A 1 82 ? -11.359 -8.313 10.626 1.00 97.69 82 LEU A CA 1
ATOM 604 C C . LEU A 1 82 ? -12.013 -8.260 9.244 1.00 97.69 82 LEU A C 1
ATOM 606 O O . LEU A 1 82 ? -13.046 -8.888 9.017 1.00 97.69 82 LEU A O 1
ATOM 610 N N . LEU A 1 83 ? -11.414 -7.509 8.328 1.00 97.38 83 LEU A N 1
ATOM 611 C CA . LEU A 1 83 ? -11.885 -7.323 6.965 1.00 97.38 83 LEU A CA 1
ATOM 612 C C . LEU A 1 83 ? -10.849 -7.856 5.983 1.00 97.38 83 LEU A C 1
ATOM 614 O O . LEU A 1 83 ? -9.656 -7.578 6.106 1.00 97.38 83 LEU A O 1
ATOM 618 N N . PHE A 1 84 ? -11.339 -8.566 4.974 1.00 98.12 84 PHE A N 1
ATOM 619 C CA . PHE A 1 84 ? -10.580 -8.970 3.799 1.00 98.12 84 PHE A CA 1
ATOM 620 C C . PHE A 1 84 ? -11.133 -8.190 2.619 1.00 98.12 84 PHE A C 1
ATOM 622 O O . PHE A 1 84 ? -12.348 -8.148 2.417 1.00 98.12 84 PHE A O 1
ATOM 629 N N . GLY A 1 85 ? -10.259 -7.547 1.861 1.00 96.94 85 GLY A N 1
ATOM 630 C CA . GLY A 1 85 ? -10.682 -6.686 0.773 1.00 96.94 85 GLY A CA 1
ATOM 631 C C . GLY A 1 85 ? -9.636 -6.553 -0.311 1.00 96.94 85 GLY A C 1
ATOM 632 O O . GLY A 1 85 ? -8.574 -7.177 -0.281 1.00 96.94 85 GLY A O 1
ATOM 633 N N . VAL A 1 86 ? -9.975 -5.704 -1.269 1.00 96.81 86 VAL A N 1
ATOM 634 C CA . VAL A 1 86 ? -9.108 -5.309 -2.367 1.00 96.81 86 VAL A CA 1
ATOM 635 C C . VAL A 1 86 ? -8.935 -3.801 -2.297 1.00 96.81 86 VAL A C 1
ATOM 637 O O . VAL A 1 86 ? -9.904 -3.056 -2.163 1.00 96.81 86 VAL A O 1
ATOM 640 N N . GLU A 1 87 ? -7.691 -3.364 -2.369 1.00 94.81 87 GLU A N 1
ATOM 641 C CA . GLU A 1 87 ? -7.311 -1.977 -2.544 1.00 94.81 87 GLU A CA 1
ATOM 642 C C . GLU A 1 87 ? -7.167 -1.657 -4.029 1.00 94.81 87 GLU A C 1
ATOM 644 O O . GLU A 1 87 ? -6.616 -2.456 -4.785 1.00 94.81 87 GLU A O 1
ATOM 649 N N . LEU A 1 88 ? -7.623 -0.466 -4.414 1.00 94.50 88 LEU A N 1
ATOM 650 C CA . LEU A 1 88 ? -7.413 0.129 -5.727 1.00 94.50 88 LEU A CA 1
ATOM 651 C C . LEU A 1 88 ? -6.696 1.468 -5.534 1.00 94.50 88 LEU A C 1
ATOM 653 O O . LEU A 1 88 ? -7.215 2.350 -4.849 1.00 94.50 88 LEU A O 1
ATOM 657 N N . THR A 1 89 ? -5.519 1.621 -6.132 1.00 92.94 89 THR A N 1
ATOM 658 C CA . THR A 1 89 ? -4.794 2.894 -6.198 1.00 92.94 89 THR A CA 1
ATOM 659 C C . THR A 1 89 ? -4.943 3.465 -7.599 1.00 92.94 89 THR A C 1
ATOM 661 O O . THR A 1 89 ? -4.604 2.818 -8.590 1.00 92.94 89 THR A O 1
ATOM 664 N N . LEU A 1 90 ? -5.469 4.684 -7.664 1.00 91.38 90 LEU A N 1
ATOM 665 C CA . LEU A 1 90 ? -5.648 5.447 -8.893 1.00 91.38 90 LEU A CA 1
ATOM 666 C C . LEU A 1 90 ? -4.630 6.586 -8.923 1.00 91.38 90 LEU A C 1
ATOM 668 O O . LEU A 1 90 ? -4.276 7.118 -7.871 1.00 91.38 90 LEU A O 1
ATOM 672 N N . PHE A 1 91 ? -4.227 6.996 -10.126 1.00 88.19 91 PHE A N 1
ATOM 673 C CA . PHE A 1 91 ? -3.344 8.149 -10.341 1.00 88.19 91 PHE A CA 1
ATOM 674 C C . PHE A 1 91 ? -1.953 8.024 -9.688 1.00 88.19 91 PHE A C 1
ATOM 676 O O . PHE A 1 91 ? -1.351 9.038 -9.333 1.00 88.19 91 PHE A O 1
ATOM 683 N N . ASP A 1 92 ? -1.425 6.803 -9.530 1.00 89.06 92 ASP A N 1
ATOM 684 C CA . ASP A 1 92 ? -0.013 6.631 -9.168 1.00 89.06 92 ASP A CA 1
ATOM 685 C C . ASP A 1 92 ? 0.881 7.064 -10.338 1.00 89.06 92 ASP A C 1
ATOM 687 O O . ASP A 1 92 ? 0.534 6.894 -11.510 1.00 89.06 92 ASP A O 1
ATOM 691 N N . ALA A 1 93 ? 2.045 7.635 -10.038 1.00 84.81 93 ALA A N 1
ATOM 692 C CA . ALA A 1 93 ? 2.961 8.052 -11.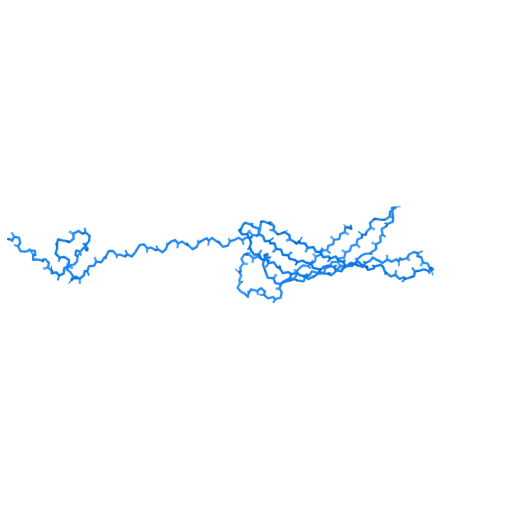088 1.00 84.81 93 ALA A CA 1
ATOM 693 C C . ALA A 1 93 ? 3.563 6.821 -11.776 1.00 84.81 93 ALA A C 1
ATOM 695 O O . ALA A 1 93 ? 4.114 5.943 -11.117 1.00 84.81 93 ALA A O 1
ATOM 696 N N . ARG A 1 94 ? 3.507 6.767 -13.108 1.00 78.81 94 ARG A N 1
ATOM 697 C CA . ARG A 1 94 ? 4.122 5.699 -13.907 1.00 78.81 94 ARG A CA 1
ATOM 698 C C . ARG A 1 94 ? 5.416 6.202 -14.553 1.00 78.81 94 ARG A C 1
ATOM 700 O O . ARG A 1 94 ? 5.428 7.326 -15.060 1.00 78.81 94 ARG A O 1
ATOM 707 N N . PRO A 1 95 ? 6.509 5.416 -14.550 1.00 73.06 95 PRO A N 1
ATOM 708 C CA . PRO A 1 95 ? 7.667 5.731 -15.375 1.00 73.06 95 PRO A CA 1
ATOM 709 C C . PRO A 1 95 ? 7.233 5.840 -16.836 1.00 73.06 95 PRO A C 1
ATOM 711 O O . PRO A 1 95 ? 6.475 4.995 -17.315 1.00 73.06 95 PRO A O 1
ATOM 714 N N . ALA A 1 96 ? 7.716 6.864 -17.538 1.00 73.56 96 ALA A N 1
ATOM 715 C CA . ALA A 1 96 ? 7.556 6.906 -18.982 1.00 73.56 96 ALA A CA 1
ATOM 716 C C . ALA A 1 96 ? 8.202 5.645 -19.585 1.00 73.56 96 ALA A C 1
ATOM 718 O O . ALA A 1 96 ? 9.244 5.201 -19.081 1.00 73.56 96 ALA A O 1
ATOM 719 N N . PRO A 1 97 ? 7.614 5.064 -20.646 1.00 77.50 97 PRO A N 1
ATOM 720 C CA . PRO A 1 97 ? 8.305 4.057 -21.432 1.00 77.50 97 PRO A CA 1
ATOM 721 C C . PRO A 1 97 ? 9.705 4.570 -21.795 1.00 77.50 97 PRO A C 1
ATOM 723 O O . PRO A 1 97 ? 9.846 5.767 -22.071 1.00 77.50 97 PRO A O 1
ATOM 726 N N . PRO A 1 98 ? 10.740 3.711 -21.769 1.00 79.88 98 PRO A N 1
ATOM 727 C CA . PRO A 1 98 ? 12.061 4.127 -22.209 1.00 79.88 98 PRO A CA 1
ATOM 728 C C . PRO A 1 98 ? 11.949 4.696 -23.624 1.00 79.88 98 PRO A C 1
ATOM 730 O O . PRO A 1 98 ? 11.263 4.122 -24.474 1.00 79.88 98 PRO A O 1
ATOM 733 N N . GLU A 1 99 ? 12.599 5.836 -23.858 1.00 82.62 99 GLU A N 1
ATOM 734 C CA . GLU A 1 99 ? 12.708 6.390 -25.203 1.00 82.62 99 GLU A CA 1
ATOM 735 C C . GLU A 1 99 ? 13.308 5.309 -26.117 1.00 82.62 99 GLU A C 1
ATOM 737 O O . GLU A 1 99 ? 14.227 4.597 -25.684 1.00 82.62 99 GLU A O 1
ATOM 742 N N . PRO A 1 100 ? 12.775 5.110 -27.339 1.00 85.81 100 PRO A N 1
ATOM 743 C CA . PRO A 1 100 ? 13.381 4.176 -28.271 1.00 85.81 100 PRO A CA 1
ATOM 744 C C . PRO A 1 100 ? 14.862 4.518 -28.414 1.00 85.81 100 PRO A C 1
ATOM 746 O O . PRO A 1 100 ? 15.228 5.684 -28.570 1.00 85.81 100 PRO A O 1
ATOM 749 N N . ALA A 1 101 ? 15.715 3.496 -28.328 1.00 84.31 101 ALA A N 1
ATOM 750 C CA . ALA A 1 101 ? 17.139 3.684 -28.553 1.00 84.31 101 ALA A CA 1
ATOM 751 C C . ALA A 1 101 ? 17.346 4.392 -29.905 1.00 84.31 101 ALA A C 1
ATOM 753 O O . ALA A 1 101 ? 16.596 4.106 -30.849 1.00 84.31 101 ALA A O 1
ATOM 754 N N . PRO A 1 102 ? 18.338 5.294 -30.020 1.00 85.69 102 PRO A N 1
ATOM 755 C CA . PRO A 1 102 ? 18.641 5.904 -31.304 1.00 85.69 102 PRO A CA 1
ATOM 756 C C . PRO A 1 102 ? 18.876 4.798 -32.342 1.00 85.69 102 PRO A C 1
ATOM 758 O O . PRO A 1 102 ? 19.428 3.744 -31.991 1.00 85.69 102 PRO A O 1
ATOM 761 N N . PRO A 1 103 ? 18.449 4.998 -33.604 1.00 84.69 103 PRO A N 1
ATOM 762 C CA . PRO A 1 103 ? 18.742 4.038 -34.655 1.00 84.69 103 PRO A CA 1
ATOM 763 C C . PRO A 1 103 ? 20.250 3.795 -34.683 1.00 84.69 103 PRO A C 1
ATOM 765 O O . PRO A 1 103 ? 21.045 4.724 -34.512 1.00 84.69 103 PRO A O 1
AT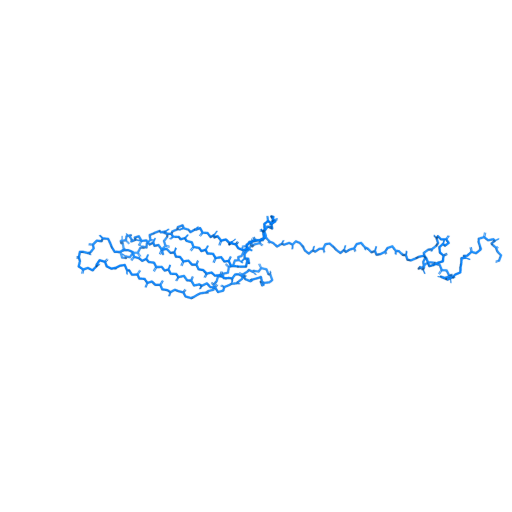OM 768 N N . ARG A 1 104 ? 20.649 2.530 -34.856 1.00 83.62 104 ARG A N 1
ATOM 769 C CA . ARG A 1 104 ? 22.062 2.208 -35.063 1.00 83.62 104 ARG A CA 1
ATOM 770 C C . ARG A 1 104 ? 22.548 3.040 -36.260 1.00 83.62 104 ARG A C 1
ATOM 772 O O . ARG A 1 104 ? 21.805 3.100 -37.243 1.00 83.62 104 ARG A O 1
ATOM 779 N N . PRO A 1 105 ? 23.734 3.674 -36.195 1.00 82.50 105 PRO A N 1
ATOM 780 C CA . PRO A 1 105 ? 24.308 4.286 -37.385 1.00 82.50 105 PRO A CA 1
ATOM 781 C C . PRO A 1 105 ? 24.345 3.247 -38.519 1.00 82.50 105 PRO A C 1
ATOM 783 O O . PRO A 1 105 ? 24.532 2.056 -38.225 1.00 82.50 105 PRO A O 1
ATOM 786 N N . PRO A 1 106 ? 24.123 3.661 -39.778 1.00 86.06 106 PRO A N 1
ATOM 787 C CA . PRO A 1 106 ? 24.316 2.783 -40.923 1.00 86.06 106 PRO A CA 1
ATOM 788 C C . PRO A 1 106 ? 25.685 2.097 -40.843 1.00 86.06 106 PRO A C 1
ATOM 790 O O . PRO A 1 106 ? 26.645 2.685 -40.338 1.00 86.06 106 PRO A O 1
ATOM 793 N N . GLY A 1 107 ? 25.739 0.832 -41.257 1.00 90.19 107 GLY A N 1
ATOM 794 C CA . GLY A 1 107 ? 27.008 0.119 -41.369 1.00 90.19 107 GLY A CA 1
ATOM 795 C C . GLY A 1 107 ? 27.870 0.740 -42.462 1.00 90.19 107 GLY A C 1
ATOM 796 O O . GLY A 1 107 ? 27.340 1.369 -43.371 1.00 90.19 107 GLY A O 1
ATOM 797 N N . ASP A 1 108 ? 29.171 0.564 -42.321 1.00 91.44 108 ASP A N 1
ATOM 798 C CA . ASP A 1 108 ? 30.182 0.790 -43.349 1.00 91.44 108 ASP A CA 1
ATOM 799 C C . ASP A 1 108 ? 31.131 -0.404 -43.186 1.00 91.44 108 ASP A C 1
ATOM 801 O O . ASP A 1 108 ? 31.901 -0.480 -42.217 1.00 91.44 108 ASP A O 1
ATOM 805 N N . ARG A 1 109 ? 30.886 -1.457 -43.970 1.00 91.31 109 ARG A N 1
ATOM 806 C CA . ARG A 1 109 ? 31.509 -2.776 -43.774 1.00 91.31 109 ARG A CA 1
ATOM 807 C C . ARG A 1 109 ? 32.958 -2.833 -44.216 1.00 91.31 109 ARG A C 1
ATOM 809 O O . ARG A 1 109 ? 33.725 -3.581 -43.602 1.00 91.31 109 ARG A O 1
ATOM 816 N N . ASP A 1 110 ? 33.327 -2.087 -45.241 1.00 89.19 110 ASP A N 1
ATOM 817 C CA . ASP A 1 110 ? 34.679 -2.076 -45.790 1.00 89.19 110 ASP A CA 1
ATOM 818 C C . ASP A 1 110 ? 35.493 -0.838 -45.381 1.00 89.19 110 ASP A C 1
ATOM 820 O O . ASP A 1 110 ? 36.724 -0.849 -45.491 1.00 89.19 110 ASP A O 1
ATOM 824 N N . GLY A 1 111 ? 34.846 0.149 -44.759 1.00 89.31 111 GLY A N 1
ATOM 825 C CA . GLY A 1 111 ? 35.480 1.281 -44.102 1.00 89.31 111 GLY A CA 1
ATOM 826 C C . GLY A 1 111 ? 35.931 2.367 -45.069 1.00 89.31 111 GLY A C 1
ATOM 827 O O . GLY A 1 111 ? 36.877 3.096 -44.743 1.00 89.31 111 GLY A O 1
ATOM 828 N N . ASP A 1 112 ? 35.326 2.458 -46.250 1.00 87.00 112 ASP A N 1
ATOM 829 C CA . ASP A 1 112 ? 35.678 3.453 -47.261 1.00 87.00 112 ASP A CA 1
ATOM 830 C C . ASP A 1 112 ? 34.965 4.806 -47.073 1.00 87.00 112 ASP A C 1
ATOM 832 O O . ASP A 1 112 ? 35.333 5.813 -47.691 1.00 87.00 112 ASP A O 1
ATOM 836 N N . GLY A 1 113 ? 34.036 4.867 -46.114 1.00 87.50 113 GLY A N 1
ATOM 837 C CA . GLY A 1 113 ? 33.297 6.062 -45.732 1.00 87.50 113 GLY A CA 1
ATOM 838 C C . GLY A 1 113 ? 31.941 6.215 -46.419 1.00 87.50 113 GLY A C 1
ATOM 839 O O . GLY A 1 113 ? 31.279 7.235 -46.178 1.00 87.50 113 GLY A O 1
ATOM 840 N N . ILE A 1 114 ? 31.511 5.249 -47.234 1.00 87.75 114 ILE A N 1
ATOM 841 C CA . ILE A 1 114 ? 30.154 5.149 -47.774 1.00 87.75 114 ILE A CA 1
ATOM 842 C C . ILE A 1 114 ? 29.332 4.197 -46.895 1.00 87.75 114 ILE A C 1
ATOM 844 O O . ILE A 1 114 ? 29.821 3.219 -46.345 1.00 87.75 114 ILE A O 1
ATOM 848 N N . THR A 1 115 ? 28.061 4.526 -46.660 1.00 91.94 115 THR A N 1
ATOM 849 C CA . THR A 1 115 ? 27.204 3.669 -45.837 1.00 91.94 115 THR A CA 1
ATOM 850 C C . THR A 1 115 ? 26.628 2.520 -46.662 1.00 91.94 115 THR A C 1
ATOM 852 O O . THR A 1 115 ? 26.179 2.735 -47.786 1.00 91.94 115 THR A O 1
ATOM 855 N N . ASP A 1 116 ? 26.551 1.322 -46.069 1.00 90.00 116 ASP A N 1
ATOM 856 C CA . ASP A 1 116 ? 26.078 0.064 -46.678 1.00 90.00 116 ASP A CA 1
ATOM 857 C C . ASP A 1 116 ? 24.747 0.188 -47.456 1.00 90.00 116 ASP A C 1
ATOM 859 O O . ASP A 1 116 ? 24.416 -0.665 -48.278 1.00 90.00 116 ASP A O 1
ATOM 863 N N . ASP A 1 117 ? 23.908 1.175 -47.124 1.00 90.50 117 ASP A N 1
ATOM 864 C CA . ASP A 1 117 ? 22.604 1.414 -47.747 1.00 90.50 117 ASP A CA 1
ATOM 865 C C . ASP A 1 117 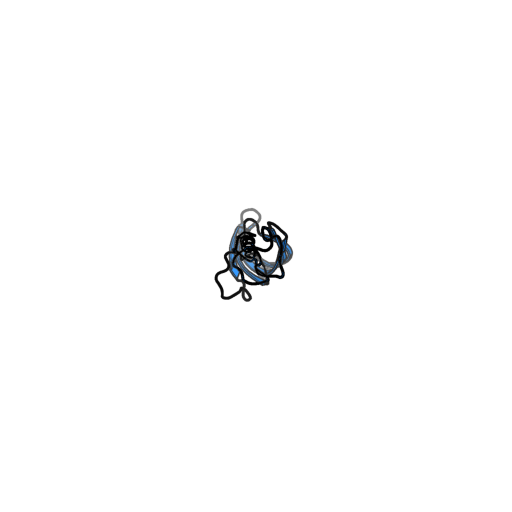? 22.670 2.182 -49.076 1.00 90.50 117 ASP A C 1
ATOM 867 O O . ASP A 1 117 ? 21.711 2.129 -49.852 1.00 90.50 117 ASP A O 1
ATOM 871 N N . VAL A 1 118 ? 23.774 2.883 -49.342 1.00 89.50 118 VAL A N 1
ATOM 872 C CA . VAL A 1 118 ? 24.030 3.624 -50.591 1.00 89.50 118 VAL A CA 1
ATOM 873 C C . VAL A 1 118 ? 25.285 3.149 -51.330 1.00 89.50 118 VAL A C 1
ATOM 875 O O . VAL A 1 118 ? 25.466 3.526 -52.486 1.00 89.50 118 VAL A O 1
ATOM 878 N N . ASP A 1 119 ? 26.096 2.317 -50.685 1.00 88.56 119 ASP A N 1
ATOM 879 C CA . ASP A 1 119 ? 27.269 1.642 -51.235 1.00 88.56 119 ASP A CA 1
ATOM 880 C C . ASP A 1 119 ? 26.854 0.536 -52.228 1.00 88.56 119 ASP A C 1
ATOM 882 O O . ASP A 1 119 ? 26.019 -0.332 -51.934 1.00 88.56 119 ASP A O 1
ATOM 886 N N . ALA A 1 120 ? 27.414 0.581 -53.440 1.00 87.50 120 ALA A N 1
ATOM 887 C CA . ALA A 1 120 ? 27.131 -0.408 -54.480 1.00 87.50 120 ALA A CA 1
ATOM 888 C C . ALA A 1 120 ? 27.891 -1.730 -54.262 1.00 87.50 120 ALA A C 1
ATOM 890 O O . ALA A 1 120 ? 27.461 -2.783 -54.753 1.00 87.50 120 ALA A O 1
ATOM 891 N N . CYS A 1 121 ? 28.999 -1.669 -53.530 1.00 89.44 121 CYS A N 1
ATOM 892 C CA . CYS A 1 121 ? 30.016 -2.683 -53.327 1.00 89.44 121 CYS A CA 1
ATOM 893 C C . CYS A 1 121 ? 30.343 -2.874 -51.832 1.00 89.44 121 CYS A C 1
ATOM 895 O O . CYS A 1 121 ? 31.506 -2.880 -51.469 1.00 89.44 121 CYS A O 1
ATOM 897 N N . THR A 1 122 ? 29.348 -3.218 -51.005 1.00 90.88 122 THR A N 1
ATOM 898 C CA . THR A 1 122 ? 29.407 -3.292 -49.518 1.00 90.88 122 THR A CA 1
ATOM 899 C C . THR A 1 122 ? 30.510 -4.139 -48.848 1.00 90.88 122 THR A C 1
ATOM 901 O O . THR A 1 122 ? 30.510 -4.314 -47.633 1.00 90.88 122 THR A O 1
ATOM 904 N N . GLU A 1 123 ? 31.393 -4.792 -49.593 1.00 92.06 123 GLU A N 1
ATOM 905 C CA . GLU A 1 123 ? 32.490 -5.603 -49.049 1.00 92.06 123 GLU A CA 1
ATOM 906 C C . GLU A 1 123 ? 33.854 -5.223 -49.664 1.00 92.06 123 GLU A C 1
ATOM 908 O O . GLU A 1 123 ? 34.856 -5.886 -49.372 1.00 92.06 123 GLU A O 1
ATOM 913 N N . ILE A 1 124 ? 33.904 -4.240 -50.571 1.00 89.00 124 ILE A N 1
ATOM 914 C CA . ILE A 1 124 ? 35.093 -3.863 -51.341 1.00 89.00 124 ILE A CA 1
ATOM 915 C C . ILE A 1 124 ? 35.144 -2.333 -51.460 1.00 89.00 124 ILE A C 1
ATOM 917 O O . ILE A 1 124 ? 34.334 -1.796 -52.215 1.00 89.00 124 ILE A O 1
ATOM 921 N N . PRO A 1 125 ? 36.173 -1.682 -50.876 1.00 88.75 125 PRO A N 1
ATOM 922 C CA . PRO A 1 125 ? 36.313 -0.233 -50.931 1.00 88.75 125 PRO A CA 1
ATOM 923 C C . PRO A 1 125 ? 36.289 0.280 -52.365 1.00 88.75 125 PRO A C 1
ATOM 925 O O . PRO A 1 125 ? 37.023 -0.235 -53.221 1.00 88.75 125 PRO A O 1
ATOM 928 N N . GLU A 1 126 ? 35.493 1.307 -52.618 1.00 83.75 126 GLU A N 1
ATOM 929 C CA . GLU A 1 126 ? 35.306 1.843 -53.956 1.00 83.75 126 GLU A CA 1
ATOM 930 C C . GLU A 1 126 ? 36.544 2.625 -54.415 1.00 83.75 126 GLU A C 1
ATOM 932 O O . GLU A 1 126 ? 37.167 3.402 -53.679 1.00 83.75 126 GLU A O 1
ATOM 937 N N . ASP A 1 127 ? 36.936 2.422 -55.671 1.00 77.50 127 ASP A N 1
ATOM 938 C CA . ASP A 1 127 ? 37.989 3.203 -56.297 1.00 77.50 127 ASP A CA 1
ATOM 939 C C . ASP A 1 127 ? 37.407 4.508 -56.852 1.00 77.50 127 ASP A C 1
ATOM 941 O O . ASP A 1 127 ? 36.776 4.589 -57.900 1.00 77.50 127 ASP A O 1
ATOM 945 N N . PHE A 1 128 ? 37.669 5.615 -56.157 1.00 71.12 128 PHE A N 1
ATOM 946 C CA . PHE A 1 128 ? 37.310 6.954 -56.644 1.00 71.12 128 PHE A CA 1
ATOM 947 C C . PHE A 1 128 ? 38.182 7.423 -57.832 1.00 71.12 128 PHE A C 1
ATOM 949 O O . PHE A 1 128 ? 38.467 8.619 -57.954 1.00 71.12 128 PHE A O 1
ATOM 956 N N . ASP A 1 129 ? 38.658 6.517 -58.691 1.00 71.12 129 ASP A N 1
ATOM 957 C CA . ASP A 1 129 ? 39.511 6.845 -59.837 1.00 71.12 129 ASP A CA 1
ATOM 958 C C . ASP A 1 129 ? 38.723 7.135 -61.130 1.00 71.12 129 ASP A C 1
ATOM 960 O O . ASP A 1 129 ? 39.279 7.723 -62.062 1.00 71.12 129 ASP A O 1
ATOM 964 N N . GLY A 1 130 ? 37.409 6.879 -61.129 1.00 60.78 130 GLY A N 1
ATOM 965 C CA . GLY A 1 130 ? 36.467 7.376 -62.131 1.00 60.78 130 GLY A CA 1
ATOM 966 C C . GLY A 1 130 ? 36.520 6.666 -63.487 1.00 60.78 130 GLY A C 1
ATOM 967 O O . GLY A 1 130 ? 36.194 7.310 -64.493 1.00 60.78 130 GLY A O 1
ATOM 968 N N . PHE A 1 131 ? 36.913 5.387 -63.528 1.00 51.00 131 PHE A N 1
ATOM 969 C CA . PHE A 1 131 ? 36.964 4.565 -64.746 1.00 51.00 131 PHE A CA 1
ATOM 970 C C . PHE A 1 131 ? 36.109 3.297 -64.692 1.00 51.00 131 PHE A C 1
ATOM 972 O O . PHE A 1 131 ? 35.992 2.679 -63.620 1.00 51.00 131 PHE A O 1
#

Foldseek 3Di:
DDKDKDKDAPPDDPDDDQFDQFAKMKMKMWDWDDDPNDTWIKIKIKIWGWDDDPQKIKIKMKMKMWTADDPDPPDRDIDIDIDIDMDIGHPRDDDDDPDPDPPDPADQQCPLPDGPVPDPCSNDRDDPPPD